Protein AF-A0A812A2H0-F1 (afdb_monomer_lite)

Sequence (43 aa):
MNFPENPQDYYEGKTVRVSGEIEDYEGTPEIILEDSSQIEIGE

Structure (mmCIF, N/CA/C/O backbone):
data_AF-A0A812A2H0-F1
#
_entry.id   AF-A0A812A2H0-F1
#
loop_
_atom_site.group_PDB
_atom_site.id
_atom_site.type_symbol
_atom_site.label_atom_id
_atom_site.label_alt_id
_atom_site.label_comp_id
_atom_site.label_asym_id
_atom_site.label_entity_id
_atom_site.label_seq_id
_atom_site.pdbx_PDB_ins_code
_atom_site.Cartn_x
_atom_site.Cartn_y
_atom_site.Cartn_z
_atom_site.occupancy
_atom_site.B_iso_or_equiv
_atom_site.auth_seq_id
_atom_site.auth_comp_id
_atom_site.auth_asym_id
_atom_site.auth_atom_id
_atom_site.pdbx_PDB_model_num
ATOM 1 N N . MET A 1 1 ? 8.032 11.869 2.833 1.00 64.56 1 MET A N 1
ATOM 2 C CA . MET A 1 1 ? 7.770 10.556 3.449 1.00 64.56 1 MET A CA 1
ATOM 3 C C . MET A 1 1 ? 7.172 10.740 4.822 1.00 64.56 1 MET A C 1
ATOM 5 O O . MET A 1 1 ? 7.893 10.958 5.787 1.00 64.56 1 MET A O 1
ATOM 9 N N . ASN A 1 2 ? 5.843 10.727 4.882 1.00 86.19 2 ASN A N 1
ATOM 10 C CA . ASN A 1 2 ? 5.085 10.780 6.125 1.00 86.19 2 ASN A CA 1
ATOM 11 C C . ASN A 1 2 ? 4.461 9.400 6.357 1.00 86.19 2 ASN A C 1
ATOM 13 O O . ASN A 1 2 ? 3.322 9.136 5.966 1.00 86.19 2 ASN A O 1
ATOM 17 N N . PHE A 1 3 ? 5.259 8.503 6.927 1.00 89.88 3 PHE A N 1
ATOM 18 C CA . PHE A 1 3 ? 4.813 7.193 7.387 1.00 89.88 3 PHE A CA 1
ATOM 19 C C . PHE A 1 3 ? 4.838 7.167 8.915 1.00 89.88 3 PHE A C 1
ATOM 21 O O . PHE A 1 3 ? 5.685 7.836 9.515 1.00 89.88 3 PHE A O 1
ATOM 28 N N . PRO A 1 4 ? 3.939 6.405 9.560 1.00 86.75 4 PRO A N 1
ATOM 29 C CA . PRO A 1 4 ? 4.071 6.135 10.985 1.00 86.75 4 PRO A CA 1
ATOM 30 C C . PRO A 1 4 ? 5.425 5.472 11.274 1.00 86.75 4 PRO A C 1
ATOM 32 O O . PRO A 1 4 ? 5.939 4.727 10.443 1.00 86.75 4 PRO A O 1
ATOM 35 N N . GLU A 1 5 ? 5.979 5.723 12.463 1.00 89.25 5 GLU A N 1
ATOM 36 C CA . GLU A 1 5 ? 7.308 5.236 12.874 1.00 89.25 5 GLU A CA 1
ATOM 37 C C . GLU A 1 5 ? 7.438 3.706 12.756 1.00 89.25 5 GLU A C 1
ATOM 39 O O . GLU A 1 5 ? 8.490 3.202 12.375 1.00 89.25 5 GLU A O 1
ATOM 44 N N . ASN A 1 6 ? 6.336 2.980 12.973 1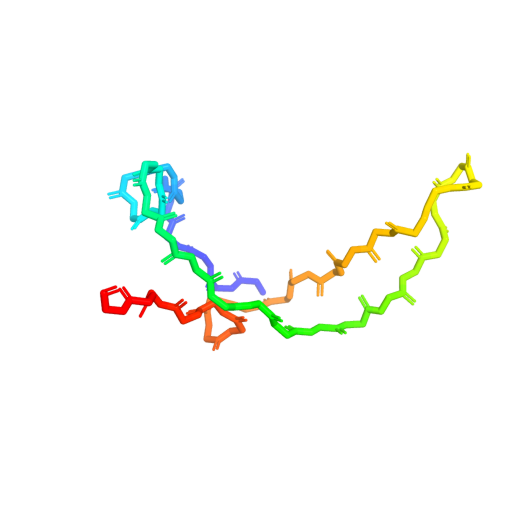.00 91.31 6 ASN A N 1
ATOM 45 C CA . ASN A 1 6 ? 6.230 1.538 12.762 1.00 91.31 6 ASN A CA 1
ATOM 46 C C . ASN A 1 6 ? 5.040 1.221 11.837 1.00 91.31 6 ASN A C 1
ATOM 48 O O . ASN A 1 6 ? 3.929 1.009 12.318 1.00 91.31 6 ASN A O 1
ATOM 52 N N . PRO A 1 7 ? 5.223 1.156 10.505 1.00 91.00 7 PRO A N 1
ATOM 53 C CA . PRO A 1 7 ? 4.137 0.838 9.567 1.00 91.00 7 PRO A CA 1
ATOM 54 C C . PRO A 1 7 ? 3.505 -0.543 9.792 1.00 91.00 7 PRO A C 1
ATOM 56 O O . PRO A 1 7 ? 2.335 -0.748 9.474 1.00 91.00 7 PRO A O 1
ATOM 59 N N . GLN A 1 8 ? 4.265 -1.471 10.378 1.00 92.19 8 GLN A N 1
ATOM 60 C CA . GLN A 1 8 ? 3.812 -2.813 10.759 1.00 92.19 8 GLN A CA 1
ATOM 61 C C . GLN A 1 8 ? 2.601 -2.739 11.701 1.00 92.19 8 GLN A C 1
ATOM 63 O O . GLN A 1 8 ? 1.582 -3.367 11.427 1.00 92.19 8 GLN A O 1
ATOM 68 N N . ASP A 1 9 ? 2.643 -1.852 12.702 1.00 92.75 9 ASP A N 1
ATOM 69 C CA . ASP A 1 9 ? 1.544 -1.636 13.656 1.00 92.75 9 ASP A CA 1
ATOM 70 C C . ASP A 1 9 ? 0.229 -1.224 12.963 1.00 92.75 9 ASP A C 1
ATOM 72 O O . ASP A 1 9 ? -0.867 -1.430 13.491 1.00 92.75 9 ASP A O 1
ATOM 76 N N . TYR A 1 10 ? 0.323 -0.631 11.767 1.00 90.81 10 TYR A N 1
ATOM 77 C CA . TYR A 1 10 ? -0.817 -0.094 11.030 1.00 90.81 10 TYR A CA 1
ATOM 78 C C . TYR A 1 10 ? -1.324 -1.021 9.931 1.00 90.81 10 TYR A C 1
ATOM 80 O O . TYR A 1 10 ? -2.538 -1.054 9.720 1.00 90.81 10 TYR A O 1
ATOM 88 N N . TYR A 1 11 ? -0.453 -1.759 9.245 1.00 93.19 11 TYR A N 1
ATOM 89 C CA . TYR A 1 11 ? -0.815 -2.476 8.015 1.00 93.19 11 TYR A CA 1
ATOM 90 C C . TYR A 1 11 ? -0.622 -3.991 8.089 1.00 93.19 11 TYR A C 1
ATOM 92 O O . TYR A 1 11 ? -1.209 -4.708 7.278 1.00 93.19 11 TYR A O 1
ATOM 100 N N . GLU A 1 12 ? 0.163 -4.501 9.041 1.00 94.56 12 GLU A N 1
ATOM 101 C CA . GLU A 1 12 ? 0.430 -5.936 9.128 1.00 94.56 12 GLU A CA 1
ATOM 102 C C . GLU A 1 12 ? -0.866 -6.733 9.347 1.00 94.56 12 GLU A C 1
ATOM 104 O O . GLU A 1 12 ? -1.727 -6.374 10.152 1.00 94.56 12 GLU A O 1
ATOM 109 N N . GLY A 1 13 ? -1.029 -7.808 8.570 1.00 95.31 13 GLY A N 1
ATOM 110 C CA . GLY A 1 13 ? -2.210 -8.673 8.617 1.00 95.31 13 GLY A CA 1
ATOM 111 C C . GLY A 1 13 ? -3.493 -8.069 8.033 1.00 95.31 13 GLY A C 1
ATOM 112 O O . GLY A 1 13 ? -4.519 -8.750 8.022 1.00 95.31 13 GLY A O 1
ATOM 113 N N . LYS A 1 14 ? -3.465 -6.827 7.531 1.00 94.56 14 LYS A N 1
ATOM 114 C CA . LYS A 1 14 ? -4.625 -6.178 6.906 1.00 94.56 14 LYS A CA 1
ATOM 115 C C . LYS A 1 14 ? -4.581 -6.324 5.390 1.00 94.56 14 LYS A C 1
ATOM 117 O O . LYS A 1 14 ? -3.518 -6.316 4.776 1.00 94.56 14 LYS A O 1
ATOM 122 N N . THR A 1 15 ? -5.759 -6.398 4.779 1.00 96.12 15 THR A N 1
ATOM 123 C CA . THR A 1 15 ? -5.880 -6.185 3.333 1.00 96.12 15 THR A CA 1
ATOM 124 C C . THR A 1 15 ? -5.798 -4.687 3.069 1.00 96.12 15 THR A C 1
ATOM 126 O O . THR A 1 15 ? -6.471 -3.912 3.744 1.00 96.12 15 THR A O 1
ATOM 129 N N . VAL A 1 16 ? -4.984 -4.271 2.101 1.00 95.00 16 VAL A N 1
ATOM 130 C CA . VAL A 1 16 ? -4.807 -2.857 1.744 1.00 95.00 16 VAL A CA 1
ATOM 131 C C . VAL A 1 16 ? -4.955 -2.643 0.239 1.00 95.00 16 VAL A C 1
ATOM 133 O O . VAL A 1 16 ? -4.686 -3.542 -0.560 1.00 95.00 16 VAL A O 1
ATOM 136 N N . ARG A 1 17 ? -5.378 -1.441 -0.152 1.00 96.00 17 ARG A N 1
ATOM 137 C CA . ARG A 1 17 ? -5.278 -0.912 -1.514 1.00 96.00 17 ARG A CA 1
ATOM 138 C C . ARG A 1 17 ? -4.133 0.089 -1.543 1.00 96.00 17 ARG A C 1
ATOM 140 O O . ARG A 1 17 ? -4.005 0.902 -0.634 1.00 96.00 17 ARG A O 1
ATOM 147 N N . VAL A 1 18 ? -3.303 0.012 -2.574 1.00 95.50 18 VAL A N 1
ATOM 148 C CA . VAL A 1 18 ? -2.086 0.818 -2.690 1.00 95.50 18 VAL A CA 1
ATOM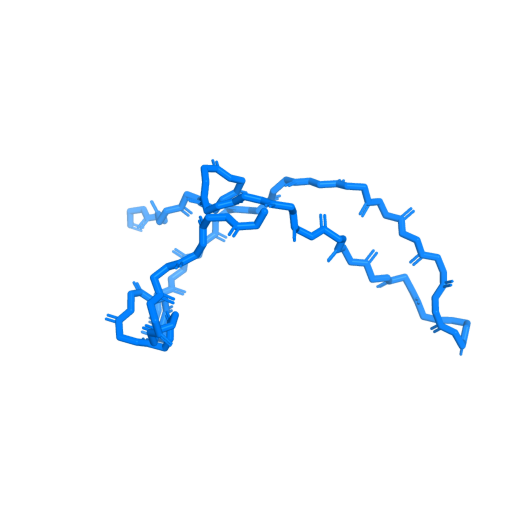 149 C C . VAL A 1 18 ? -2.070 1.501 -4.050 1.00 95.50 18 VAL A C 1
ATOM 151 O O . VAL A 1 18 ? -2.431 0.884 -5.054 1.00 95.50 18 VAL A O 1
ATOM 154 N N . SER A 1 19 ? -1.665 2.768 -4.088 1.00 96.12 19 SER A N 1
ATOM 155 C CA . SER A 1 19 ? -1.492 3.532 -5.327 1.00 96.12 19 SER A CA 1
ATOM 156 C C . SER A 1 19 ? -0.154 4.264 -5.329 1.00 96.12 19 SER A C 1
ATOM 158 O O . SER A 1 19 ? 0.273 4.784 -4.308 1.00 96.12 19 SER A O 1
ATOM 160 N N . GLY A 1 20 ? 0.537 4.303 -6.462 1.00 96.12 20 GLY A N 1
ATOM 161 C CA . GLY A 1 20 ? 1.881 4.867 -6.536 1.00 96.12 20 GLY A CA 1
ATOM 162 C C . GLY A 1 20 ? 2.500 4.691 -7.910 1.00 96.12 20 GLY A C 1
ATOM 163 O O . GLY A 1 20 ? 1.888 4.103 -8.807 1.00 96.12 20 GLY A O 1
ATOM 164 N N . GLU A 1 21 ? 3.701 5.232 -8.065 1.00 96.81 21 GLU A N 1
ATOM 165 C CA . GLU A 1 21 ? 4.498 5.055 -9.273 1.00 96.81 21 GLU A CA 1
ATOM 166 C C . GLU A 1 21 ? 5.018 3.619 -9.347 1.00 96.81 21 GLU A C 1
ATOM 168 O O . GLU A 1 21 ? 5.411 3.049 -8.330 1.00 96.81 21 GLU A O 1
ATOM 173 N N . ILE A 1 22 ? 4.985 3.031 -10.545 1.00 97.31 22 ILE A N 1
ATOM 174 C CA . ILE A 1 22 ? 5.600 1.730 -10.805 1.00 97.31 22 ILE A CA 1
ATOM 175 C C . ILE A 1 22 ? 6.976 1.987 -11.408 1.00 97.31 22 ILE A C 1
ATOM 177 O O . ILE A 1 22 ? 7.063 2.562 -12.493 1.00 97.31 22 ILE A O 1
ATOM 181 N N . GLU A 1 23 ? 8.021 1.511 -10.742 1.00 97.31 23 GLU A N 1
ATOM 182 C CA . GLU A 1 23 ? 9.397 1.560 -11.234 1.00 97.31 23 GLU A CA 1
ATOM 183 C C . GLU A 1 23 ? 9.957 0.144 -11.400 1.00 97.31 23 GLU A C 1
ATOM 185 O O . GLU A 1 23 ? 9.593 -0.776 -10.669 1.00 97.31 23 GLU A O 1
ATOM 190 N N . ASP A 1 24 ? 10.836 -0.053 -12.384 1.00 97.69 24 ASP A N 1
ATOM 191 C CA . ASP A 1 24 ? 11.598 -1.297 -12.499 1.00 97.69 24 ASP A CA 1
ATOM 192 C C . ASP A 1 24 ? 12.801 -1.238 -11.555 1.00 97.69 24 ASP A C 1
ATOM 194 O O . ASP A 1 24 ? 13.652 -0.352 -11.676 1.00 97.69 24 ASP A O 1
ATOM 198 N N . TYR A 1 25 ? 12.881 -2.201 -10.642 1.00 96.25 25 TYR A N 1
ATOM 199 C CA . TYR A 1 25 ? 14.038 -2.415 -9.792 1.00 96.25 25 TYR A CA 1
ATOM 200 C C . TYR A 1 25 ? 14.576 -3.829 -10.012 1.00 96.25 25 TYR A C 1
ATOM 202 O O . TYR A 1 25 ? 13.902 -4.827 -9.763 1.00 96.25 25 TYR A O 1
ATOM 210 N N . GLU A 1 26 ? 15.796 -3.914 -10.548 1.00 96.88 26 GLU A N 1
ATOM 211 C CA . GLU A 1 26 ? 16.473 -5.177 -10.876 1.00 96.88 26 GLU A CA 1
ATOM 212 C C . GLU A 1 26 ? 15.620 -6.143 -11.733 1.00 96.88 26 GLU A C 1
ATOM 214 O O . GLU A 1 26 ? 15.677 -7.365 -11.571 1.00 96.88 26 GLU A O 1
ATOM 219 N N . GLY A 1 27 ? 14.834 -5.606 -12.677 1.00 97.38 27 GLY A N 1
ATOM 220 C CA . GLY A 1 27 ? 13.958 -6.389 -13.554 1.00 97.38 27 GLY A CA 1
ATOM 221 C C . GLY A 1 27 ? 12.632 -6.813 -12.915 1.00 97.38 27 GLY A C 1
ATOM 222 O O . GLY A 1 27 ? 11.916 -7.639 -13.491 1.00 97.38 27 GLY A O 1
ATOM 223 N N . THR A 1 28 ? 12.315 -6.293 -11.727 1.00 97.38 28 THR A N 1
ATOM 224 C CA . THR A 1 28 ? 11.048 -6.518 -11.027 1.00 97.38 28 THR A CA 1
ATOM 225 C C . THR A 1 28 ? 10.282 -5.199 -10.916 1.00 97.38 28 THR A C 1
ATOM 227 O O . THR A 1 28 ? 10.849 -4.209 -10.461 1.00 97.38 28 THR A O 1
ATOM 230 N N . PRO A 1 29 ? 8.993 -5.151 -11.297 1.00 97.06 29 PRO A N 1
ATOM 231 C CA . PRO A 1 29 ? 8.178 -3.965 -11.073 1.00 97.06 29 PRO A CA 1
ATOM 232 C C . PRO A 1 29 ? 7.888 -3.802 -9.577 1.00 97.06 29 PRO A C 1
ATOM 234 O O . PRO A 1 29 ? 7.261 -4.665 -8.958 1.00 97.06 29 PRO A O 1
ATOM 237 N N . GLU A 1 30 ? 8.302 -2.673 -9.019 1.00 97.88 30 GLU A N 1
ATOM 238 C CA . GLU A 1 30 ? 8.013 -2.253 -7.652 1.00 97.88 30 GLU A CA 1
ATOM 239 C C . GLU A 1 30 ? 7.094 -1.028 -7.653 1.00 97.88 30 GLU A C 1
ATOM 241 O O . GLU A 1 30 ? 7.023 -0.287 -8.631 1.00 97.88 30 GLU A O 1
ATOM 246 N N . ILE A 1 31 ? 6.360 -0.825 -6.556 1.00 96.44 31 ILE A N 1
ATOM 247 C CA . ILE A 1 31 ? 5.518 0.357 -6.354 1.00 96.44 31 ILE A CA 1
ATOM 248 C C . ILE A 1 31 ? 6.165 1.275 -5.321 1.00 96.44 31 ILE A C 1
ATOM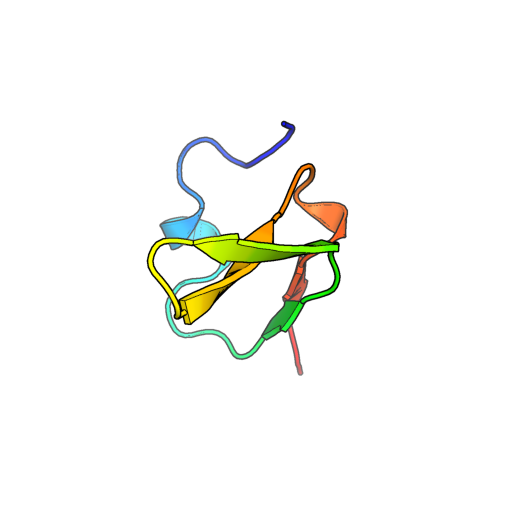 250 O O . ILE A 1 31 ? 6.425 0.864 -4.189 1.00 96.44 31 ILE A O 1
ATOM 254 N N . ILE A 1 32 ? 6.406 2.525 -5.700 1.00 95.75 32 ILE A N 1
ATOM 255 C CA . ILE A 1 32 ? 7.045 3.514 -4.834 1.00 95.75 32 ILE A CA 1
ATOM 256 C C . ILE A 1 32 ? 5.976 4.283 -4.057 1.00 95.75 32 ILE A C 1
ATOM 258 O O . ILE A 1 32 ? 5.028 4.832 -4.630 1.00 95.75 32 ILE A O 1
ATOM 262 N N . LEU A 1 33 ? 6.135 4.328 -2.731 1.00 95.06 33 LEU A N 1
ATOM 263 C CA . LEU A 1 33 ? 5.246 5.051 -1.824 1.00 95.06 33 LEU A CA 1
ATOM 264 C C . LEU A 1 33 ? 5.983 6.230 -1.191 1.00 95.06 33 LEU A C 1
ATOM 266 O O . LEU A 1 33 ? 6.974 6.062 -0.479 1.00 95.06 33 LEU A O 1
ATOM 270 N N . GLU A 1 34 ? 5.471 7.433 -1.419 1.00 94.56 34 GLU A N 1
ATOM 271 C CA . GLU A 1 34 ? 6.029 8.679 -0.898 1.00 94.56 34 GLU A CA 1
ATOM 272 C C . GLU A 1 34 ? 5.317 9.154 0.377 1.00 94.56 34 GLU A C 1
ATOM 274 O O . GLU A 1 34 ? 5.904 9.899 1.173 1.00 94.56 34 GLU A O 1
ATOM 279 N N . ASP A 1 35 ? 4.070 8.723 0.590 1.00 93.69 35 ASP A N 1
ATOM 280 C CA . ASP A 1 35 ? 3.207 9.141 1.695 1.00 93.69 35 ASP A CA 1
ATOM 281 C C . ASP A 1 35 ? 2.249 8.025 2.149 1.00 93.69 35 ASP A C 1
ATOM 283 O O . ASP A 1 35 ? 1.810 7.197 1.354 1.00 93.69 35 ASP A O 1
ATOM 287 N N . SER A 1 36 ? 1.880 8.013 3.434 1.00 93.62 36 SER A N 1
ATOM 288 C CA . SER A 1 36 ? 0.939 7.019 3.973 1.00 93.62 36 SER A CA 1
ATOM 289 C C . SER A 1 36 ? -0.477 7.111 3.395 1.00 93.62 36 SER A C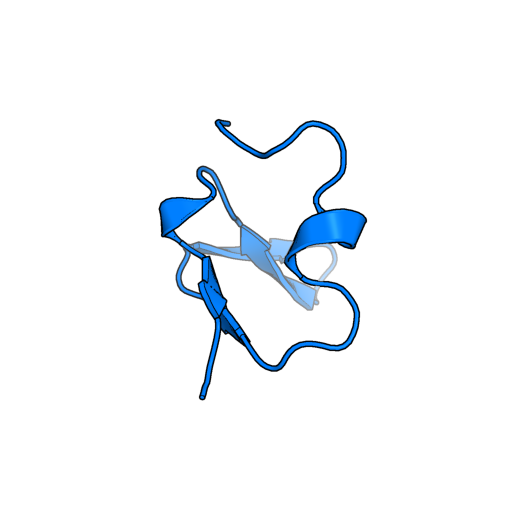 1
ATOM 291 O O . SER A 1 36 ? -1.170 6.098 3.375 1.00 93.62 36 SER A O 1
ATOM 293 N N . SER A 1 37 ? -0.901 8.266 2.869 1.00 93.31 37 SER A N 1
ATOM 294 C CA . SER A 1 37 ? -2.199 8.431 2.190 1.00 93.31 37 SER A CA 1
ATOM 295 C C . SER A 1 37 ? -2.349 7.591 0.920 1.00 93.31 37 SER A C 1
ATOM 297 O O . SER A 1 37 ? -3.466 7.372 0.460 1.00 93.31 37 SER A O 1
ATOM 299 N N . GLN A 1 38 ? -1.245 7.077 0.376 1.00 95.69 38 GLN A N 1
ATOM 300 C CA . GLN A 1 38 ? -1.242 6.150 -0.754 1.00 95.69 38 GLN A CA 1
ATOM 301 C C . GLN A 1 38 ? -1.660 4.721 -0.378 1.00 95.69 38 GLN A C 1
ATOM 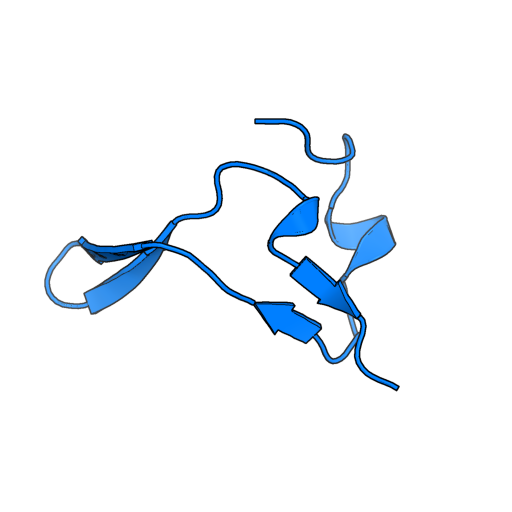303 O O . GLN A 1 38 ? -1.804 3.879 -1.269 1.00 95.69 38 GLN A O 1
ATOM 308 N N . ILE A 1 39 ? -1.836 4.443 0.919 1.00 95.44 39 ILE A N 1
ATOM 309 C CA . ILE A 1 39 ? -2.272 3.157 1.457 1.00 95.44 39 ILE A CA 1
ATOM 310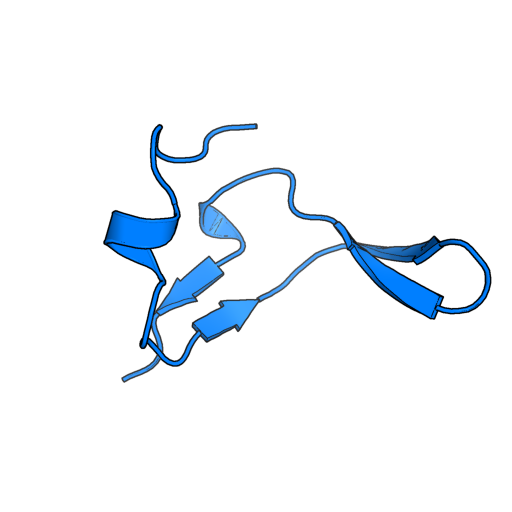 C C . ILE A 1 39 ? -3.658 3.328 2.082 1.00 95.44 39 ILE A C 1
ATOM 312 O O . ILE A 1 39 ? -3.838 4.039 3.069 1.00 95.44 39 ILE A O 1
ATOM 316 N N . GLU A 1 40 ? -4.635 2.601 1.554 1.00 94.88 40 GLU A N 1
ATOM 317 C CA . GLU A 1 40 ? -5.978 2.508 2.118 1.00 94.88 40 GLU A CA 1
ATOM 318 C C . GLU A 1 40 ? -6.184 1.119 2.722 1.00 94.88 40 GLU A C 1
ATOM 320 O O . GLU A 1 40 ? -5.951 0.103 2.068 1.00 94.88 40 GLU A O 1
ATOM 325 N N . ILE A 1 41 ? -6.650 1.044 3.967 1.00 94.00 41 ILE A N 1
ATOM 326 C CA . ILE A 1 41 ? -7.027 -0.233 4.581 1.00 94.00 41 ILE A CA 1
ATOM 327 C C . ILE A 1 41 ? -8.368 -0.674 3.983 1.00 94.00 41 ILE A C 1
ATOM 329 O O . ILE A 1 41 ? -9.336 0.086 3.992 1.00 94.00 41 ILE A O 1
ATOM 333 N N . GLY A 1 42 ? -8.404 -1.889 3.434 1.00 85.56 42 GLY A N 1
ATOM 334 C CA . GLY A 1 42 ? -9.620 -2.514 2.924 1.00 85.56 42 GLY A CA 1
ATOM 335 C C . GLY A 1 42 ? -10.570 -2.916 4.054 1.00 85.56 42 GLY A C 1
ATOM 336 O O . GLY A 1 42 ? -10.128 -3.144 5.180 1.00 85.56 42 GLY A O 1
ATOM 337 N N . GLU A 1 43 ? -11.865 -2.987 3.739 1.00 70.25 43 GLU A N 1
ATOM 338 C CA . GLU A 1 43 ? -12.893 -3.541 4.638 1.00 70.25 43 GLU A CA 1
ATOM 339 C C . GLU A 1 43 ? -12.702 -5.040 4.903 1.00 70.25 43 GLU A C 1
ATOM 341 O O . GLU A 1 43 ? -12.273 -5.763 3.969 1.00 70.25 43 GLU A O 1
#

Secondary structure (DSSP, 8-state):
-B--S-HHHHHTTS-EEE--EEEEETTEEEEE-SBGGGEEE--

pLDDT: mean 92.96, std 6.44, range [64.56, 97.88]

Radius of gyration: 11.49 Å; chains: 1; bounding box: 29×20×27 Å

Organism: NCBI:txid2608793

Foldseek 3Di:
DADPPDCCVVPPPFDKQADADWDDDPNDTDGDDPHPVRIGTDD